Protein AF-A0A382JTK0-F1 (afdb_monomer_lite)

Organism: NCBI:txid408172

Sequence (112 aa):
SADQHVMSNVARVLKKRNLFFVDSRTTAETVAESTMEVYKVPTTRRNIFLDNEDDEGYIHAQLIKLVEKSEEWGAAV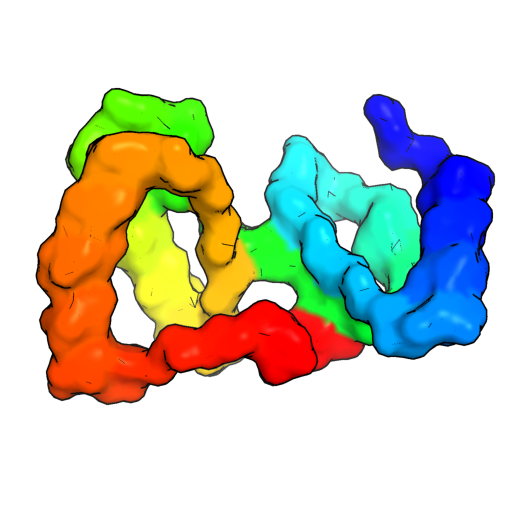GIGHVKPKTLKILKKHIPELQKKGYKFEFVSKMLH

Structure (mmCIF, N/CA/C/O backbone):
data_AF-A0A382JTK0-F1
#
_entry.id   AF-A0A382JTK0-F1
#
loop_
_atom_site.group_PDB
_atom_site.id
_atom_site.type_symbol
_atom_site.label_atom_id
_atom_site.label_alt_id
_atom_site.label_comp_id
_atom_site.label_asym_id
_atom_site.label_entity_id
_atom_site.label_seq_id
_atom_site.pdbx_PDB_ins_code
_atom_site.Cartn_x
_atom_site.Cartn_y
_atom_site.Cartn_z
_atom_site.occupancy
_atom_site.B_iso_or_equiv
_atom_site.auth_seq_id
_atom_site.auth_comp_id
_atom_site.auth_asym_id
_atom_site.auth_atom_id
_atom_site.pdbx_PDB_model_num
ATOM 1 N N . SER A 1 1 ? 19.654 3.081 -2.793 1.00 49.81 1 SER A N 1
ATOM 2 C CA . SER A 1 1 ? 19.848 3.698 -4.116 1.00 49.81 1 SER A CA 1
ATOM 3 C C . SER A 1 1 ? 18.823 3.180 -5.089 1.00 49.81 1 SER A C 1
ATOM 5 O O . SER A 1 1 ? 18.608 1.976 -5.133 1.00 49.81 1 SER A O 1
ATOM 7 N N . ALA A 1 2 ? 18.190 4.079 -5.834 1.00 63.41 2 ALA A N 1
ATOM 8 C CA . ALA A 1 2 ? 17.302 3.730 -6.931 1.00 63.41 2 ALA A CA 1
ATOM 9 C C . ALA A 1 2 ? 18.137 3.698 -8.223 1.00 63.41 2 ALA A C 1
ATOM 11 O O . ALA A 1 2 ? 18.407 4.738 -8.813 1.00 63.41 2 ALA A O 1
ATOM 12 N N . ASP A 1 3 ? 18.632 2.517 -8.593 1.00 81.25 3 ASP A N 1
ATOM 13 C CA . ASP A 1 3 ? 19.451 2.312 -9.792 1.00 81.25 3 ASP A CA 1
ATOM 14 C C . ASP A 1 3 ? 18.558 1.868 -10.961 1.00 81.25 3 ASP A C 1
ATOM 16 O O . ASP A 1 3 ? 17.900 0.825 -10.900 1.00 81.25 3 ASP A O 1
ATOM 20 N N . GLN A 1 4 ? 18.527 2.665 -12.030 1.00 83.38 4 GLN A N 1
ATOM 21 C CA . GLN A 1 4 ? 17.684 2.413 -13.201 1.00 83.38 4 GLN A CA 1
ATOM 22 C C . GLN A 1 4 ? 18.081 1.146 -13.964 1.00 83.38 4 GLN A C 1
ATOM 24 O O . GLN A 1 4 ? 17.213 0.454 -14.506 1.00 83.38 4 GLN A O 1
ATOM 29 N N . HIS A 1 5 ? 19.370 0.811 -14.004 1.00 86.56 5 HIS A N 1
ATOM 30 C CA . HIS A 1 5 ? 19.849 -0.398 -14.660 1.00 86.56 5 HIS A CA 1
ATOM 31 C C . HIS A 1 5 ? 19.376 -1.641 -13.902 1.00 86.56 5 HIS A C 1
ATOM 33 O O . HIS A 1 5 ? 18.825 -2.572 -14.498 1.00 86.56 5 HIS A O 1
ATOM 39 N N . VAL A 1 6 ? 19.503 -1.625 -12.573 1.00 89.50 6 VAL A N 1
ATOM 40 C CA . VAL A 1 6 ? 18.997 -2.705 -11.714 1.00 89.50 6 VAL A CA 1
ATOM 41 C C . VAL A 1 6 ? 17.478 -2.830 -11.845 1.00 89.50 6 VAL A C 1
ATOM 43 O O . VAL A 1 6 ? 16.974 -3.928 -12.094 1.00 89.50 6 VAL A O 1
ATOM 46 N N . MET A 1 7 ? 16.742 -1.718 -11.764 1.00 91.31 7 MET A N 1
ATOM 47 C CA . MET A 1 7 ? 15.282 -1.731 -11.894 1.00 91.31 7 MET A CA 1
ATOM 48 C C . MET A 1 7 ? 14.809 -2.209 -13.268 1.00 91.31 7 MET A C 1
ATOM 50 O O . MET A 1 7 ? 13.807 -2.918 -13.350 1.00 91.31 7 MET A O 1
ATOM 54 N N . SER A 1 8 ? 15.547 -1.911 -14.340 1.00 92.94 8 SER A N 1
ATOM 55 C CA . SER A 1 8 ? 15.236 -2.410 -15.686 1.00 92.94 8 SER A CA 1
ATOM 56 C C . SER A 1 8 ? 15.332 -3.935 -15.767 1.00 92.94 8 SER A C 1
ATOM 58 O O . SER A 1 8 ? 14.485 -4.588 -16.382 1.00 92.94 8 SER A O 1
ATOM 60 N N . ASN A 1 9 ? 16.336 -4.527 -15.113 1.00 94.06 9 ASN A N 1
ATOM 61 C CA . ASN A 1 9 ? 16.475 -5.981 -15.043 1.00 94.06 9 ASN A CA 1
ATOM 62 C C . ASN A 1 9 ? 15.320 -6.615 -14.254 1.00 94.06 9 ASN A C 1
ATOM 64 O O . ASN A 1 9 ? 14.752 -7.614 -14.702 1.00 94.06 9 ASN A O 1
ATOM 68 N N . VAL A 1 10 ? 14.915 -6.003 -13.137 1.00 94.25 10 VAL A N 1
ATOM 69 C CA . VAL A 1 10 ? 13.740 -6.438 -12.365 1.00 94.25 10 VAL A CA 1
ATOM 70 C C . VAL A 1 10 ? 12.474 -6.367 -13.223 1.00 94.25 10 VAL A C 1
ATOM 72 O O . VAL A 1 10 ? 11.761 -7.365 -13.336 1.00 94.25 10 VAL A O 1
ATOM 75 N N . ALA A 1 11 ? 12.227 -5.240 -13.896 1.00 94.94 11 ALA A N 1
ATOM 76 C CA . ALA A 1 11 ? 11.046 -5.044 -14.733 1.00 94.94 11 ALA A CA 1
ATOM 77 C C . ALA A 1 11 ? 10.949 -6.089 -15.856 1.00 94.94 11 ALA A C 1
ATOM 79 O O . ALA A 1 11 ? 9.887 -6.676 -16.069 1.00 94.94 11 ALA A O 1
ATOM 80 N N . ARG A 1 12 ? 12.067 -6.416 -16.522 1.00 95.50 12 ARG A N 1
ATOM 81 C CA . ARG A 1 12 ? 12.109 -7.481 -17.541 1.00 95.50 12 ARG A CA 1
ATOM 82 C C . ARG A 1 12 ? 11.708 -8.844 -16.981 1.00 95.50 12 ARG A C 1
ATOM 84 O O . ARG A 1 12 ? 10.948 -9.568 -17.627 1.00 95.50 12 ARG A O 1
ATOM 91 N N . VAL A 1 13 ? 12.200 -9.203 -15.794 1.00 97.06 13 VAL A N 1
ATOM 92 C CA . VAL A 1 13 ? 11.858 -10.479 -15.147 1.00 97.06 13 VAL A CA 1
ATOM 93 C C . VAL A 1 13 ? 10.383 -10.512 -14.754 1.00 97.06 13 VAL A C 1
ATOM 95 O O . VAL A 1 13 ? 9.713 -11.508 -15.034 1.00 97.06 13 VAL A O 1
ATOM 98 N N . LEU A 1 14 ? 9.863 -9.435 -14.159 1.00 96.88 14 LEU A N 1
ATOM 99 C CA . LEU A 1 14 ? 8.450 -9.333 -13.785 1.00 96.88 14 LEU A CA 1
ATOM 100 C C . LEU A 1 14 ? 7.545 -9.429 -15.013 1.00 96.88 14 LEU A C 1
ATOM 102 O O . LEU A 1 14 ? 6.607 -10.228 -15.015 1.00 96.88 14 LEU A O 1
ATOM 106 N N . LYS A 1 15 ? 7.882 -8.710 -16.093 1.00 95.88 15 LYS A N 1
ATOM 107 C CA . LYS A 1 15 ? 7.130 -8.755 -17.349 1.00 95.88 15 LYS A CA 1
ATOM 108 C C . LYS A 1 15 ? 7.100 -10.159 -17.940 1.00 95.88 15 LYS A C 1
ATOM 110 O O . LYS A 1 15 ? 6.030 -10.651 -18.277 1.00 95.88 15 LYS A O 1
ATOM 115 N N . LYS A 1 16 ? 8.257 -10.826 -18.023 1.00 97.12 16 LYS A N 1
ATOM 116 C CA . LYS A 1 16 ? 8.364 -12.197 -18.551 1.00 97.12 16 LYS A CA 1
ATOM 117 C C . LYS A 1 16 ? 7.532 -13.201 -17.745 1.00 97.12 16 LYS A C 1
ATOM 119 O O . LYS A 1 16 ? 7.103 -14.211 -18.293 1.00 97.12 16 LYS A O 1
ATOM 124 N N . ARG A 1 17 ? 7.330 -12.944 -16.451 1.00 97.56 17 ARG A N 1
ATOM 125 C CA . ARG A 1 17 ? 6.578 -13.811 -15.533 1.00 97.56 17 ARG A CA 1
ATOM 126 C C . ARG A 1 17 ? 5.112 -13.400 -15.352 1.00 97.56 17 ARG A C 1
ATOM 128 O O . ARG A 1 17 ? 4.433 -14.039 -14.558 1.00 97.56 17 ARG A O 1
ATOM 135 N N . ASN A 1 18 ? 4.627 -12.371 -16.055 1.00 94.69 18 ASN A N 1
ATOM 136 C CA . ASN A 1 18 ? 3.291 -11.790 -15.860 1.00 94.69 18 ASN A CA 1
ATOM 137 C C . ASN A 1 18 ? 3.000 -11.413 -14.393 1.00 94.69 18 ASN A C 1
ATOM 139 O O . ASN A 1 18 ? 1.923 -11.684 -13.867 1.00 94.69 18 ASN A O 1
ATOM 143 N N . LEU A 1 19 ? 3.977 -10.794 -13.729 1.00 96.81 19 LEU A N 1
ATOM 144 C CA . LEU A 1 19 ? 3.841 -10.277 -12.367 1.00 96.81 19 LEU A CA 1
ATOM 145 C C . LEU A 1 19 ? 3.638 -8.756 -12.377 1.00 96.81 19 LEU A C 1
ATOM 147 O O . LEU A 1 19 ? 3.881 -8.095 -13.387 1.00 96.81 19 LEU A O 1
ATOM 151 N N . PHE A 1 20 ? 3.213 -8.216 -11.236 1.00 95.44 20 PHE A N 1
ATOM 152 C CA . PHE A 1 20 ? 3.055 -6.782 -11.000 1.00 95.44 20 PHE A CA 1
ATOM 153 C C . PHE A 1 20 ? 4.052 -6.280 -9.951 1.00 95.44 20 PHE A C 1
ATOM 155 O O . PHE A 1 20 ? 4.688 -7.073 -9.250 1.00 95.44 20 PHE A O 1
ATOM 162 N N . PHE A 1 21 ? 4.175 -4.961 -9.838 1.00 94.38 21 PHE A N 1
ATOM 163 C CA . PHE A 1 21 ? 5.037 -4.302 -8.862 1.00 94.38 21 PHE A CA 1
ATOM 164 C C . PHE A 1 21 ? 4.224 -3.410 -7.914 1.00 94.38 21 PHE A C 1
ATOM 166 O O . PHE A 1 21 ? 3.248 -2.784 -8.317 1.00 94.38 21 PHE A O 1
ATOM 173 N N . VAL A 1 22 ? 4.614 -3.366 -6.639 1.00 92.25 22 VAL A N 1
ATOM 174 C CA . VAL A 1 22 ? 4.043 -2.445 -5.647 1.00 92.25 22 VAL A CA 1
ATOM 175 C C . VAL A 1 22 ? 5.181 -1.618 -5.079 1.00 92.25 22 VAL A C 1
ATOM 177 O O . 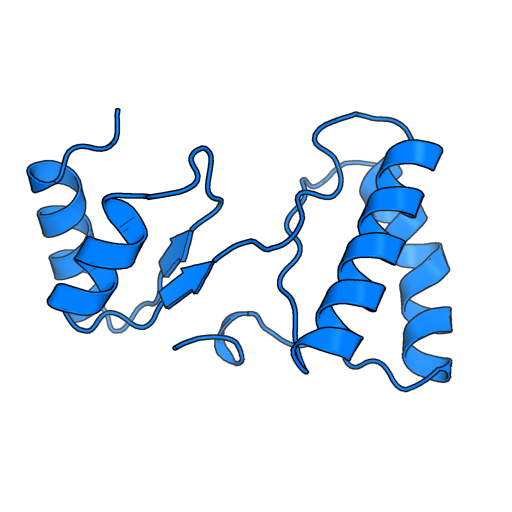VAL A 1 22 ? 6.046 -2.144 -4.379 1.00 92.25 22 VAL A O 1
ATOM 180 N N . ASP A 1 23 ? 5.178 -0.326 -5.374 1.00 88.00 23 ASP A N 1
ATOM 181 C CA . ASP A 1 23 ? 6.195 0.588 -4.884 1.00 88.00 23 ASP A CA 1
ATOM 182 C C . ASP A 1 23 ? 5.852 1.077 -3.471 1.00 88.00 23 ASP A C 1
ATOM 184 O O . ASP A 1 23 ? 4.855 1.772 -3.254 1.00 88.00 23 ASP A O 1
ATOM 188 N N . SER A 1 24 ? 6.687 0.733 -2.488 1.00 78.94 24 SER A N 1
ATOM 189 C CA . SER A 1 24 ? 6.531 1.192 -1.104 1.00 78.94 24 SER A CA 1
ATOM 190 C C . SER A 1 24 ? 6.883 2.672 -0.906 1.00 78.94 24 SER A C 1
ATOM 192 O O . SER A 1 24 ? 6.588 3.213 0.163 1.00 78.94 24 SER A O 1
ATOM 194 N N . ARG A 1 25 ? 7.454 3.331 -1.926 1.00 74.25 25 ARG A N 1
ATOM 195 C CA . ARG A 1 25 ? 7.873 4.738 -1.991 1.00 74.25 25 ARG A CA 1
ATOM 196 C C . ARG A 1 25 ? 8.575 5.224 -0.725 1.00 74.25 25 ARG A C 1
ATOM 198 O O . ARG A 1 25 ? 7.937 5.739 0.200 1.00 74.25 25 ARG A O 1
ATOM 205 N N . THR A 1 26 ? 9.903 5.131 -0.733 1.00 68.88 26 THR A N 1
ATOM 206 C CA . THR A 1 26 ? 10.780 5.817 0.230 1.00 68.88 26 THR A CA 1
ATOM 207 C C . THR A 1 26 ? 11.124 7.251 -0.196 1.00 68.88 26 THR A C 1
ATOM 209 O O . THR A 1 26 ? 11.523 8.048 0.647 1.00 68.88 26 THR A O 1
ATOM 212 N N . THR A 1 27 ? 10.922 7.604 -1.473 1.00 58.94 27 THR A N 1
ATOM 213 C CA . THR A 1 27 ? 11.071 8.957 -2.044 1.00 58.94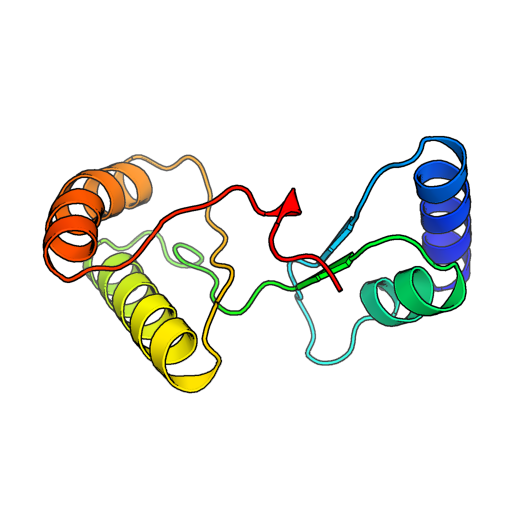 27 THR A CA 1
ATOM 214 C C . THR A 1 27 ? 9.870 9.305 -2.935 1.00 58.94 27 THR A C 1
ATOM 216 O O . THR A 1 27 ? 9.133 8.415 -3.360 1.00 58.94 27 THR A O 1
ATOM 219 N N . ALA A 1 28 ? 9.630 10.601 -3.178 1.00 57.19 28 ALA A N 1
ATOM 220 C CA . ALA A 1 28 ? 8.445 11.090 -3.898 1.00 57.19 28 ALA A CA 1
ATOM 221 C C . ALA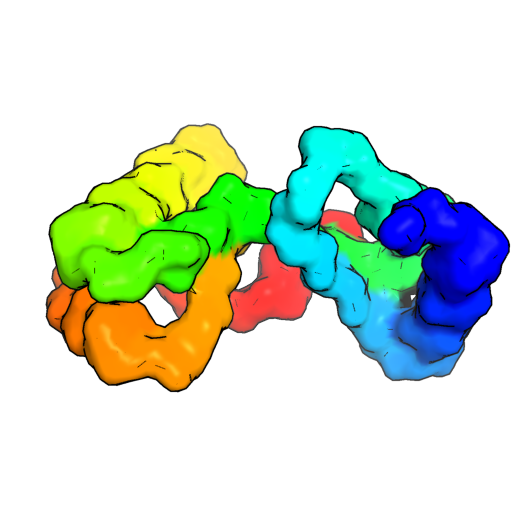 A 1 28 ? 8.423 10.685 -5.383 1.00 57.19 28 ALA A C 1
ATOM 223 O O . ALA A 1 28 ? 7.374 10.289 -5.889 1.00 57.19 28 ALA A O 1
ATOM 224 N N . GLU A 1 29 ? 9.584 10.729 -6.035 1.00 61.09 29 GLU A N 1
ATOM 225 C CA . GLU A 1 29 ? 9.818 10.149 -7.354 1.00 61.09 29 GLU A CA 1
ATOM 226 C C . GLU A 1 29 ? 10.686 8.908 -7.186 1.00 61.09 29 GLU A C 1
ATOM 228 O O . GLU A 1 29 ? 11.753 8.955 -6.561 1.00 61.09 29 GLU A O 1
ATOM 233 N N . THR A 1 30 ? 10.219 7.777 -7.706 1.00 70.38 30 THR A N 1
ATOM 234 C CA . THR A 1 30 ? 10.996 6.546 -7.706 1.00 70.38 30 T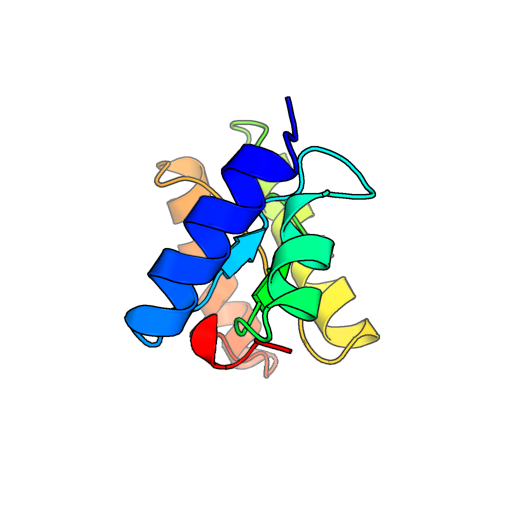HR A CA 1
ATOM 235 C C . THR A 1 30 ? 11.322 6.168 -9.143 1.00 70.38 30 THR A C 1
ATOM 237 O O . THR A 1 30 ? 10.477 6.100 -10.038 1.00 70.38 30 THR A O 1
ATOM 240 N N . VAL A 1 31 ? 12.594 5.849 -9.358 1.00 83.88 31 VAL A N 1
ATOM 241 C CA . VAL A 1 31 ? 13.050 5.184 -10.585 1.00 83.88 31 VAL A CA 1
ATOM 242 C C . VAL A 1 31 ? 12.295 3.863 -10.787 1.00 83.88 31 VAL A C 1
ATOM 244 O O . VAL A 1 31 ? 12.158 3.392 -11.908 1.00 83.88 31 VAL A O 1
ATOM 247 N N . ALA A 1 32 ? 11.782 3.262 -9.711 1.00 87.19 32 ALA A N 1
ATOM 248 C CA . ALA A 1 32 ? 11.036 2.017 -9.751 1.00 87.19 32 ALA A CA 1
ATOM 249 C C . ALA A 1 32 ? 9.708 2.135 -10.519 1.00 87.19 32 ALA A C 1
ATOM 251 O O . ALA A 1 32 ? 9.565 1.441 -11.522 1.00 87.19 32 ALA A O 1
ATOM 252 N N . GLU A 1 33 ? 8.774 3.000 -10.104 1.00 88.31 33 GLU A N 1
ATOM 253 C CA . GLU A 1 33 ? 7.453 3.124 -10.751 1.00 88.31 33 GLU A CA 1
ATOM 254 C C . GLU A 1 33 ? 7.593 3.531 -12.224 1.00 88.31 33 GLU A C 1
ATOM 256 O O . GLU A 1 33 ? 7.106 2.824 -13.103 1.00 88.31 33 GLU A O 1
ATOM 261 N N . SER A 1 34 ? 8.390 4.568 -12.497 1.00 89.62 34 SER A N 1
ATOM 262 C CA . SER A 1 34 ? 8.686 5.023 -13.865 1.00 89.62 34 SER A CA 1
ATOM 263 C C . SER A 1 34 ? 9.299 3.924 -14.743 1.00 89.62 34 SER A C 1
ATOM 265 O O . SER A 1 34 ? 8.933 3.768 -15.908 1.00 89.62 34 SER A O 1
ATOM 267 N N . THR A 1 35 ? 10.197 3.095 -14.198 1.00 92.75 35 THR A N 1
ATOM 268 C CA . THR A 1 35 ? 10.734 1.946 -14.944 1.00 92.75 35 THR A CA 1
ATOM 269 C C . THR A 1 35 ? 9.651 0.900 -15.216 1.00 92.75 35 THR A C 1
ATOM 271 O O . THR A 1 35 ? 9.595 0.360 -16.320 1.00 92.75 35 THR A O 1
ATOM 274 N N . MET A 1 36 ? 8.774 0.601 -14.254 1.00 94.56 36 MET A N 1
ATOM 275 C CA . MET A 1 36 ? 7.694 -0.372 -14.465 1.00 94.56 36 MET A CA 1
ATOM 276 C C . MET A 1 36 ? 6.731 0.082 -15.565 1.00 94.56 36 MET A C 1
ATOM 278 O O . MET A 1 36 ? 6.402 -0.721 -16.443 1.00 94.56 36 MET A O 1
ATOM 282 N N . GLU A 1 37 ? 6.375 1.366 -15.589 1.00 92.06 37 GLU A N 1
ATOM 283 C CA . GLU A 1 37 ? 5.541 1.969 -16.633 1.00 92.06 37 GLU A CA 1
ATOM 284 C C . GLU A 1 37 ? 6.180 1.836 -18.024 1.00 92.06 37 GLU A C 1
ATOM 286 O O . GLU A 1 37 ? 5.548 1.326 -18.954 1.00 92.06 37 GLU A O 1
ATOM 291 N N . VAL A 1 38 ? 7.466 2.190 -18.164 1.00 93.88 38 VAL A N 1
ATOM 292 C CA . VAL A 1 38 ? 8.212 2.077 -19.435 1.00 93.88 38 VAL A CA 1
ATOM 293 C C . VAL A 1 38 ? 8.208 0.642 -19.969 1.00 93.88 38 VAL A C 1
ATOM 295 O O . VAL A 1 38 ? 8.023 0.411 -21.166 1.00 93.88 38 VAL A O 1
ATOM 298 N N . TYR A 1 39 ? 8.379 -0.342 -19.086 1.00 94.94 39 TYR A N 1
ATOM 299 C CA . TYR A 1 39 ? 8.392 -1.761 -19.449 1.00 94.94 39 TYR A CA 1
ATOM 300 C C . TYR A 1 39 ? 6.992 -2.397 -19.493 1.00 94.94 39 TYR A C 1
ATOM 302 O O . TYR A 1 39 ? 6.870 -3.604 -19.745 1.00 94.94 39 TYR A O 1
ATOM 310 N N . LYS A 1 40 ? 5.930 -1.603 -19.295 1.00 95.38 40 LYS A N 1
ATOM 311 C CA . LYS A 1 40 ? 4.527 -2.043 -19.268 1.00 95.38 40 LYS A CA 1
ATOM 312 C C . LYS A 1 40 ? 4.294 -3.181 -18.271 1.00 95.38 40 LYS A C 1
ATOM 314 O O . LYS A 1 40 ? 3.600 -4.160 -18.581 1.00 95.38 40 LYS A O 1
ATOM 319 N N . VAL A 1 41 ? 4.944 -3.103 -17.115 1.00 96.62 41 VAL A N 1
ATOM 320 C CA . VAL A 1 41 ? 4.689 -3.970 -15.964 1.00 96.62 41 VAL A CA 1
ATOM 321 C C . VAL A 1 41 ? 3.564 -3.320 -15.162 1.00 96.62 41 VAL A C 1
ATOM 323 O O . VAL A 1 41 ? 3.741 -2.175 -14.755 1.00 96.62 41 VAL A O 1
ATOM 326 N N . PRO A 1 42 ? 2.434 -4.014 -14.925 1.00 96.00 42 PRO A N 1
ATOM 327 C CA . PRO A 1 42 ? 1.368 -3.481 -14.085 1.00 96.00 42 PRO A CA 1
ATOM 328 C C . PRO A 1 42 ? 1.927 -3.060 -12.729 1.00 96.00 42 PRO A C 1
ATOM 330 O O . PRO A 1 42 ? 2.659 -3.833 -12.097 1.00 96.00 42 PRO A O 1
ATOM 333 N N . THR A 1 43 ? 1.615 -1.848 -12.289 1.00 94.50 43 THR A N 1
ATOM 334 C CA . THR A 1 43 ? 2.231 -1.298 -11.083 1.00 94.50 43 THR A CA 1
ATOM 335 C C . THR A 1 43 ? 1.227 -0.541 -10.235 1.00 94.50 43 THR A C 1
ATOM 337 O O . THR A 1 43 ? 0.162 -0.133 -10.683 1.00 94.50 43 THR A O 1
ATOM 340 N N . THR A 1 44 ? 1.541 -0.388 -8.958 1.00 93.06 44 THR A N 1
ATOM 341 C CA . THR A 1 44 ? 0.855 0.555 -8.085 1.00 93.06 44 THR A CA 1
ATOM 342 C C . THR A 1 44 ? 1.815 1.073 -7.031 1.00 93.06 44 THR A C 1
ATOM 344 O O . THR A 1 44 ? 2.930 0.570 -6.876 1.00 93.06 44 THR A O 1
ATOM 347 N N . ARG A 1 45 ? 1.378 2.079 -6.284 1.00 91.94 45 ARG A N 1
ATOM 348 C CA . ARG A 1 45 ? 2.188 2.744 -5.269 1.00 91.94 45 ARG A CA 1
ATOM 349 C C . ARG A 1 45 ? 1.461 2.815 -3.943 1.00 91.94 45 ARG A C 1
ATOM 351 O O . ARG A 1 45 ? 0.246 2.985 -3.882 1.00 91.94 45 ARG A O 1
ATOM 358 N N . ARG A 1 46 ? 2.235 2.778 -2.865 1.00 93.12 46 ARG A N 1
ATOM 359 C CA . ARG A 1 46 ? 1.759 3.103 -1.524 1.00 93.12 46 ARG A CA 1
ATOM 360 C C . ARG A 1 46 ? 1.295 4.560 -1.469 1.00 93.12 46 ARG A C 1
ATOM 362 O O . ARG A 1 46 ? 2.037 5.475 -1.827 1.00 93.12 46 ARG A O 1
ATOM 369 N N . ASN A 1 47 ? 0.124 4.785 -0.880 1.00 93.75 47 ASN A N 1
ATOM 370 C CA . ASN A 1 47 ? -0.348 6.112 -0.492 1.00 93.75 47 ASN A CA 1
ATOM 371 C C . ASN A 1 47 ? -0.051 6.411 0.985 1.00 93.75 47 ASN A C 1
ATOM 373 O O . ASN A 1 47 ? 0.437 7.496 1.297 1.00 93.75 47 ASN A O 1
ATOM 377 N N . ILE A 1 48 ? -0.255 5.441 1.887 1.00 95.56 48 ILE A N 1
ATOM 378 C CA . ILE A 1 48 ? -0.025 5.584 3.337 1.00 95.56 48 ILE A CA 1
ATOM 379 C C . ILE A 1 48 ? 0.836 4.437 3.881 1.00 95.56 48 ILE A C 1
ATOM 381 O O . ILE A 1 48 ? 0.656 3.283 3.504 1.00 95.56 48 ILE A O 1
ATOM 385 N N . PHE A 1 49 ? 1.801 4.762 4.745 1.00 95.31 49 PHE A N 1
ATOM 386 C CA . PHE A 1 49 ? 2.514 3.779 5.566 1.00 95.31 49 PHE A CA 1
ATOM 387 C C . PHE A 1 49 ? 1.839 3.756 6.938 1.00 95.31 49 PHE A C 1
ATOM 389 O O . PHE A 1 49 ? 1.736 4.799 7.577 1.00 95.31 49 PHE A O 1
ATOM 396 N N . LEU A 1 50 ? 1.317 2.605 7.351 1.00 96.81 50 LEU A N 1
ATOM 397 C CA . LEU A 1 50 ? 0.475 2.491 8.539 1.00 96.81 50 LEU A CA 1
ATOM 398 C C . LEU A 1 50 ? 1.276 2.484 9.843 1.00 96.81 50 LEU A C 1
ATOM 400 O O . LEU A 1 50 ? 0.812 3.040 10.827 1.00 96.81 50 LEU A O 1
ATOM 404 N N . ASP A 1 51 ? 2.451 1.853 9.866 1.00 96.12 51 ASP A N 1
ATOM 405 C CA . ASP A 1 51 ? 3.136 1.482 11.111 1.00 96.12 51 ASP A CA 1
ATOM 406 C C . ASP A 1 51 ? 4.655 1.707 11.083 1.00 96.12 51 ASP A C 1
ATOM 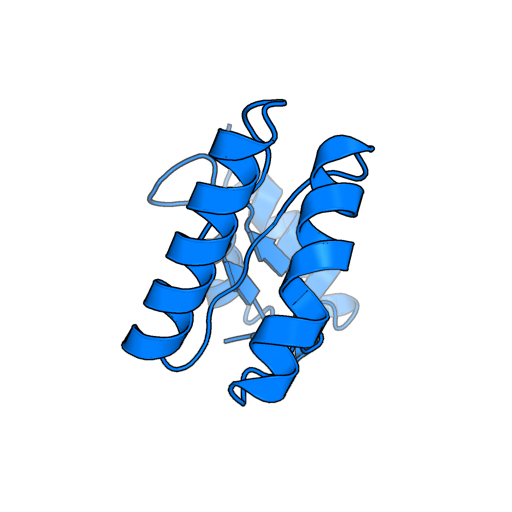408 O O . ASP A 1 51 ? 5.439 0.925 11.643 1.00 96.12 51 ASP A O 1
ATOM 412 N N . ASN A 1 52 ? 5.081 2.789 10.425 1.00 93.44 52 ASN A N 1
ATOM 413 C CA . ASN A 1 52 ? 6.456 3.279 10.528 1.00 93.44 52 ASN A CA 1
ATOM 414 C C . ASN A 1 52 ? 6.799 3.731 11.959 1.00 93.44 52 ASN A C 1
ATOM 416 O O . ASN A 1 52 ? 7.972 3.718 12.317 1.00 93.44 52 ASN A O 1
ATOM 420 N N . GLU A 1 53 ? 5.795 4.034 12.784 1.00 95.31 53 GLU A N 1
ATOM 421 C CA . GLU A 1 53 ? 5.920 4.151 14.237 1.00 95.31 53 GLU A CA 1
ATOM 422 C C . GLU A 1 53 ? 5.137 3.014 14.909 1.00 95.31 53 GLU A C 1
ATOM 424 O O . GLU A 1 53 ? 4.013 2.699 14.514 1.00 95.31 53 GLU A O 1
ATOM 429 N N . ASP A 1 54 ? 5.732 2.365 15.914 1.00 95.12 54 ASP A N 1
ATOM 430 C CA . ASP A 1 54 ? 5.092 1.269 16.656 1.00 95.12 54 ASP A CA 1
ATOM 431 C C . ASP A 1 54 ? 4.196 1.807 17.788 1.00 95.12 54 ASP A C 1
ATOM 433 O O . ASP A 1 54 ? 4.379 1.487 18.964 1.00 95.12 54 ASP A O 1
ATOM 437 N N . ASP A 1 55 ? 3.225 2.647 17.433 1.00 98.00 55 ASP A N 1
ATOM 438 C CA . ASP A 1 55 ? 2.263 3.261 18.352 1.00 98.00 55 ASP A CA 1
ATOM 439 C C . ASP A 1 55 ? 0.819 3.064 17.864 1.00 98.00 55 ASP A C 1
ATOM 441 O O . ASP A 1 55 ? 0.505 3.250 16.691 1.00 98.00 55 ASP A O 1
ATOM 445 N N . GLU A 1 56 ? -0.085 2.674 18.766 1.00 97.94 56 GLU A N 1
ATOM 446 C CA . GLU A 1 56 ? -1.479 2.378 18.406 1.00 97.94 56 GLU A CA 1
ATOM 447 C C . GLU A 1 56 ? -2.244 3.624 17.936 1.00 97.94 56 GLU A C 1
ATOM 449 O O . GLU A 1 56 ? -3.050 3.531 17.006 1.00 97.94 56 GLU A O 1
ATOM 454 N N . GLY A 1 57 ? -1.985 4.782 18.552 1.00 98.06 57 GLY A N 1
ATOM 455 C CA . GLY A 1 57 ? -2.601 6.052 18.173 1.00 98.06 57 GLY A CA 1
ATOM 456 C C . GLY A 1 57 ? -2.128 6.513 16.799 1.00 98.06 57 GLY A C 1
ATOM 457 O O . GLY A 1 57 ? -2.949 6.884 15.957 1.00 98.06 57 GLY A O 1
ATOM 458 N N . TYR A 1 58 ? -0.826 6.398 16.543 1.00 98.19 58 TYR A N 1
ATOM 459 C CA . TYR A 1 58 ? -0.225 6.671 15.244 1.00 98.19 58 TYR A CA 1
ATOM 460 C C . TYR A 1 58 ? -0.816 5.783 14.145 1.00 98.19 58 TYR A C 1
ATOM 462 O O . TYR A 1 58 ? -1.305 6.289 13.133 1.00 98.19 58 TYR A O 1
ATOM 470 N N . ILE A 1 59 ? -0.833 4.463 14.355 1.00 98.56 59 ILE A N 1
ATOM 471 C CA . ILE A 1 59 ? -1.348 3.504 13.367 1.00 98.56 59 ILE A CA 1
ATOM 472 C C . ILE A 1 59 ? -2.824 3.776 13.070 1.00 98.56 59 ILE A C 1
ATOM 474 O O . ILE A 1 59 ? -3.245 3.741 11.911 1.00 98.56 59 ILE A O 1
ATOM 478 N N . HIS A 1 60 ? -3.616 4.083 14.100 1.00 98.38 60 HIS A N 1
ATOM 479 C CA . HIS A 1 60 ? -5.013 4.461 13.920 1.00 98.38 60 HIS A CA 1
ATOM 480 C C . HIS A 1 60 ? -5.148 5.743 13.089 1.00 98.38 60 HIS A C 1
ATOM 482 O O . HIS A 1 60 ? -5.898 5.750 12.114 1.00 98.38 60 HIS A O 1
ATOM 488 N N . ALA A 1 61 ? -4.380 6.792 13.393 1.00 98.38 61 ALA A N 1
ATOM 489 C CA . ALA A 1 61 ? -4.397 8.030 12.616 1.00 98.38 61 ALA A CA 1
ATOM 490 C C . ALA A 1 61 ? -4.005 7.800 11.145 1.00 98.38 61 ALA A C 1
ATOM 492 O O . ALA A 1 61 ? -4.622 8.366 10.244 1.00 98.38 61 ALA A O 1
ATOM 493 N N . GLN A 1 62 ? -3.024 6.935 10.874 1.00 98.38 62 GLN A N 1
ATOM 494 C CA . GLN A 1 62 ? -2.647 6.576 9.505 1.00 98.38 62 GLN A CA 1
ATOM 495 C C . GLN A 1 62 ? -3.747 5.779 8.789 1.00 98.38 62 GLN A C 1
ATOM 497 O O . GLN A 1 62 ? -3.981 6.008 7.603 1.00 98.38 62 GLN A O 1
ATOM 502 N N . LEU A 1 63 ? -4.461 4.889 9.484 1.00 98.25 63 LEU A N 1
ATOM 503 C CA . LEU A 1 63 ? -5.621 4.203 8.910 1.00 98.25 63 LEU A CA 1
ATOM 504 C C . LEU A 1 63 ? -6.721 5.197 8.512 1.00 98.25 63 LEU A C 1
ATOM 506 O O . LEU A 1 63 ? -7.273 5.073 7.423 1.00 98.25 63 LEU A O 1
ATOM 510 N N . ILE A 1 64 ? -7.005 6.201 9.345 1.00 98.12 64 ILE A N 1
ATOM 511 C CA . ILE A 1 64 ? -7.986 7.244 9.010 1.00 98.12 64 ILE A CA 1
ATOM 512 C C . ILE A 1 64 ? -7.529 8.063 7.797 1.00 98.12 64 ILE A C 1
ATOM 514 O O . ILE A 1 64 ? -8.300 8.226 6.858 1.00 98.12 64 ILE A O 1
ATOM 518 N N . LYS A 1 65 ? -6.254 8.459 7.722 1.00 98.12 65 LYS A N 1
ATOM 519 C CA . LYS A 1 65 ? -5.713 9.134 6.526 1.00 98.12 65 LYS A CA 1
ATOM 520 C C . LYS A 1 65 ? -5.815 8.284 5.259 1.00 98.12 65 LYS A C 1
ATOM 522 O O . LYS A 1 65 ? -5.985 8.815 4.164 1.00 98.12 65 LYS A O 1
ATOM 527 N N . LEU A 1 66 ? -5.660 6.963 5.373 1.00 98.00 66 LEU A N 1
ATOM 528 C CA . LEU A 1 66 ? -5.838 6.052 4.241 1.00 98.00 66 LEU A CA 1
ATOM 529 C C . LEU A 1 66 ? -7.290 6.060 3.756 1.00 98.00 66 LEU A C 1
ATOM 531 O O . LEU A 1 66 ? -7.527 6.082 2.550 1.00 98.00 66 LEU A O 1
ATOM 535 N N . VAL A 1 67 ? -8.234 6.062 4.696 1.00 97.94 67 VAL A N 1
ATOM 536 C CA . VAL A 1 67 ? -9.666 6.162 4.418 1.00 97.94 67 VAL A CA 1
ATOM 537 C C . VAL A 1 67 ? -9.986 7.480 3.713 1.00 97.94 67 VAL A C 1
ATOM 539 O O . VAL A 1 67 ? -10.523 7.438 2.611 1.00 97.94 67 VAL A O 1
ATOM 542 N N . GLU A 1 68 ? -9.561 8.617 4.264 1.00 97.94 68 GLU A N 1
ATOM 543 C CA . GLU A 1 68 ? -9.761 9.944 3.658 1.00 97.94 68 GLU A CA 1
ATOM 544 C C . GLU A 1 68 ? -9.215 10.003 2.220 1.00 97.94 68 GLU A C 1
ATOM 546 O O . GLU A 1 68 ? -9.887 10.462 1.299 1.00 97.94 68 GLU A O 1
ATOM 551 N N . LYS A 1 69 ? -8.020 9.444 1.982 1.00 97.38 69 LYS A N 1
ATOM 552 C CA . LYS A 1 69 ? -7.455 9.347 0.626 1.00 97.38 69 LYS A CA 1
ATOM 553 C C . LYS A 1 69 ? -8.278 8.471 -0.311 1.00 97.38 69 LYS A C 1
ATOM 555 O O . LYS A 1 69 ? -8.371 8.777 -1.496 1.00 97.38 69 LYS A O 1
ATOM 560 N N . SER A 1 70 ? -8.843 7.374 0.192 1.00 96.88 70 SER A N 1
ATOM 561 C CA . SER A 1 70 ? -9.709 6.518 -0.620 1.00 96.88 70 SER A CA 1
ATOM 562 C C . SER A 1 70 ? -11.015 7.214 -1.007 1.00 96.88 70 SER A C 1
ATOM 564 O O . SER A 1 70 ? -11.541 6.935 -2.077 1.00 96.88 70 SER A O 1
ATOM 566 N N . GLU A 1 71 ? -11.507 8.147 -0.190 1.00 96.62 71 GLU A N 1
ATOM 567 C CA . GLU A 1 71 ? -12.678 8.964 -0.524 1.00 96.62 71 GLU A CA 1
ATOM 568 C C . GLU A 1 71 ? -12.350 10.005 -1.593 1.00 96.62 71 GLU A C 1
ATOM 570 O O . GLU A 1 71 ? -13.115 10.177 -2.538 1.00 96.62 71 GLU A O 1
ATOM 575 N N . GLU A 1 72 ? -11.194 10.662 -1.473 1.00 96.50 72 GLU A N 1
ATOM 576 C CA . GLU A 1 72 ? -10.745 11.687 -2.419 1.00 96.50 72 GLU A CA 1
ATOM 577 C C . GLU A 1 72 ? -10.438 11.100 -3.806 1.00 96.50 72 GLU A C 1
ATOM 579 O O . GLU A 1 72 ? -10.790 11.683 -4.831 1.00 96.50 72 GLU A O 1
ATOM 584 N N . TRP A 1 73 ? -9.765 9.946 -3.854 1.00 94.81 73 TRP A N 1
ATOM 585 C CA . TRP A 1 73 ? -9.231 9.368 -5.095 1.00 94.81 73 TRP A CA 1
ATOM 586 C C . TRP A 1 73 ? -10.018 8.151 -5.596 1.00 94.81 73 TRP A C 1
ATOM 588 O O . TRP A 1 73 ? -9.646 7.537 -6.595 1.00 94.81 73 TRP A O 1
ATOM 598 N N . GLY A 1 74 ? -11.077 7.756 -4.888 1.00 95.00 74 GLY A N 1
ATOM 599 C CA . GLY A 1 74 ? -11.863 6.544 -5.142 1.00 95.00 74 GLY A CA 1
ATOM 600 C C . GLY A 1 74 ? -11.215 5.247 -4.636 1.00 95.00 74 GLY A C 1
ATOM 601 O O . GLY A 1 74 ? -11.921 4.280 -4.351 1.00 95.00 74 GLY A O 1
ATOM 602 N N . ALA A 1 75 ? -9.887 5.210 -4.491 1.00 95.12 75 ALA A N 1
ATOM 603 C CA . ALA A 1 75 ? -9.151 4.109 -3.879 1.00 95.12 75 ALA A CA 1
ATOM 604 C C . ALA A 1 75 ? -7.810 4.582 -3.299 1.00 95.12 75 ALA A C 1
ATOM 606 O O . ALA A 1 75 ? -7.224 5.561 -3.760 1.00 95.12 75 ALA A O 1
ATOM 607 N N . ALA A 1 76 ? -7.297 3.855 -2.304 1.00 96.00 76 ALA A N 1
ATOM 608 C CA . ALA A 1 76 ? -5.960 4.078 -1.770 1.00 96.00 76 ALA A CA 1
ATOM 609 C C . ALA A 1 76 ? -5.320 2.773 -1.266 1.00 96.00 76 ALA A C 1
ATOM 611 O O . ALA A 1 76 ? -5.993 1.882 -0.748 1.00 96.00 76 ALA A O 1
ATOM 612 N N . VAL A 1 77 ? -3.996 2.679 -1.389 1.00 96.25 77 VAL A N 1
ATOM 613 C CA . VAL A 1 77 ? -3.163 1.558 -0.948 1.00 96.25 77 VAL A CA 1
ATOM 614 C C . VAL A 1 77 ? -2.390 1.955 0.309 1.00 96.25 77 VAL A C 1
ATOM 616 O O . VAL A 1 77 ? -1.520 2.834 0.292 1.00 96.25 77 VAL A O 1
ATOM 619 N N . GLY A 1 78 ? -2.692 1.277 1.414 1.00 95.56 78 GLY A N 1
ATOM 620 C CA . GLY A 1 78 ? -1.904 1.321 2.641 1.00 95.56 78 GLY A CA 1
ATOM 621 C C . GLY A 1 78 ? -0.964 0.125 2.726 1.00 95.56 78 GLY A C 1
ATOM 622 O O . GLY A 1 78 ? -1.361 -0.986 2.379 1.00 95.56 78 GLY A O 1
ATOM 623 N N . ILE A 1 79 ? 0.258 0.329 3.217 1.00 95.44 79 ILE A N 1
ATOM 624 C CA . ILE A 1 79 ? 1.155 -0.778 3.587 1.00 95.44 79 ILE A CA 1
ATOM 625 C C . ILE A 1 79 ? 1.512 -0.696 5.067 1.00 95.44 79 ILE A C 1
ATOM 627 O O . ILE A 1 79 ? 1.562 0.388 5.647 1.00 95.44 79 ILE A O 1
ATOM 631 N N . GLY A 1 80 ? 1.801 -1.844 5.658 1.00 94.81 80 GLY A N 1
ATOM 632 C CA . GLY A 1 80 ? 2.309 -1.962 7.015 1.00 94.81 80 GLY A CA 1
ATOM 633 C C . GLY A 1 80 ? 3.021 -3.295 7.196 1.00 94.81 80 GLY A C 1
ATOM 634 O O . GLY A 1 80 ? 3.114 -4.097 6.264 1.00 94.81 80 GLY A O 1
ATOM 635 N N . HIS A 1 81 ? 3.509 -3.537 8.399 1.00 95.56 81 HIS A N 1
ATOM 636 C CA . HIS A 1 81 ? 4.197 -4.756 8.781 1.00 95.56 81 HIS A CA 1
ATOM 637 C C . HIS A 1 81 ? 3.282 -5.676 9.594 1.00 95.56 81 HIS A C 1
ATOM 639 O O . HIS A 1 81 ? 2.256 -5.279 10.152 1.00 95.56 81 HIS A O 1
ATOM 645 N N . VAL A 1 82 ? 3.688 -6.939 9.711 1.00 94.56 82 VAL A N 1
ATOM 646 C CA . VAL A 1 82 ? 3.008 -7.931 10.552 1.00 94.56 82 VAL A CA 1
ATOM 647 C C . VAL A 1 82 ? 3.399 -7.704 12.018 1.00 94.56 82 VAL A C 1
ATOM 649 O O . VAL A 1 82 ? 4.206 -8.440 12.582 1.00 94.56 82 VAL A O 1
ATOM 652 N N . LYS A 1 83 ? 2.856 -6.646 12.632 1.00 95.88 83 LYS A N 1
ATOM 653 C CA . LYS A 1 83 ? 3.080 -6.286 14.043 1.00 95.88 83 LYS A CA 1
ATOM 654 C C . LYS A 1 83 ? 1.807 -6.481 14.878 1.00 95.88 83 LYS A C 1
ATOM 656 O O . LYS A 1 83 ? 0.706 -6.256 14.366 1.00 95.88 83 LYS A O 1
ATOM 661 N N . PRO A 1 84 ? 1.918 -6.824 16.178 1.00 97.81 84 PRO A N 1
ATOM 662 C CA . PRO A 1 84 ? 0.754 -6.989 17.051 1.00 97.81 84 PRO A CA 1
ATOM 663 C C . PRO A 1 84 ? -0.137 -5.742 17.136 1.00 97.81 84 PRO A C 1
ATOM 665 O O . PRO A 1 84 ? -1.359 -5.860 17.039 1.00 97.81 84 PRO A O 1
ATOM 668 N N . LYS A 1 85 ? 0.461 -4.547 17.257 1.00 98.12 85 LYS A N 1
ATOM 669 C CA . LYS A 1 85 ? -0.275 -3.272 17.328 1.00 98.12 85 LYS A CA 1
ATOM 670 C C . LYS A 1 85 ? -0.999 -2.966 16.015 1.00 98.12 85 LYS A C 1
ATOM 672 O O . LYS A 1 85 ? -2.191 -2.666 16.037 1.00 98.12 85 LYS A O 1
ATOM 677 N N . THR A 1 86 ? -0.331 -3.159 14.875 1.00 97.94 86 THR A N 1
ATOM 678 C CA . THR A 1 86 ? -0.937 -3.016 13.541 1.00 97.94 86 THR A CA 1
ATOM 679 C C . THR A 1 86 ? -2.136 -3.940 13.378 1.00 97.94 86 THR A C 1
ATOM 681 O O . THR A 1 86 ? -3.227 -3.496 13.020 1.00 97.94 86 THR A O 1
ATOM 684 N N . LEU A 1 87 ? -1.977 -5.219 13.729 1.00 97.75 87 LEU A N 1
ATOM 685 C CA . LEU A 1 87 ? -3.062 -6.194 13.662 1.00 97.75 87 LEU A CA 1
ATOM 686 C C . LEU A 1 87 ? -4.240 -5.814 14.568 1.00 97.75 87 LEU A C 1
ATOM 688 O O . LEU A 1 87 ? -5.389 -5.966 14.159 1.00 97.75 87 LEU A O 1
ATOM 692 N N . LYS A 1 88 ? -3.971 -5.326 15.784 1.00 97.94 88 LYS A N 1
ATOM 693 C CA . LYS A 1 88 ? -5.001 -4.908 16.744 1.00 97.94 88 LYS A CA 1
ATOM 694 C C . LYS A 1 88 ? -5.850 -3.762 16.194 1.00 97.94 88 LYS A C 1
ATOM 696 O O . LYS A 1 88 ? -7.076 -3.862 16.218 1.00 97.94 88 LYS A O 1
ATOM 701 N N . ILE A 1 89 ? -5.213 -2.716 15.663 1.00 98.19 89 ILE A N 1
ATOM 702 C CA . ILE A 1 89 ? -5.912 -1.568 15.068 1.00 98.19 89 ILE A CA 1
ATOM 703 C C . ILE A 1 89 ? -6.732 -2.003 13.850 1.00 98.19 89 ILE A C 1
ATOM 705 O O . ILE A 1 89 ? -7.926 -1.712 13.780 1.00 98.19 89 ILE A O 1
ATOM 709 N N . LEU A 1 90 ? -6.141 -2.770 12.930 1.00 97.69 90 LEU A N 1
ATOM 710 C CA . LEU A 1 90 ? -6.849 -3.237 11.736 1.00 97.69 90 LEU A CA 1
ATOM 711 C C . LEU A 1 90 ? -8.045 -4.135 12.084 1.00 97.69 90 LEU A C 1
ATOM 713 O O . LEU A 1 90 ? -9.138 -3.919 11.566 1.00 97.69 90 LEU A O 1
ATOM 717 N N . LYS A 1 91 ? -7.887 -5.096 13.006 1.00 97.88 91 LYS A N 1
ATOM 718 C CA . LYS A 1 91 ? -8.989 -5.972 13.450 1.00 97.88 91 LYS A CA 1
ATOM 719 C C . LYS A 1 91 ? -10.151 -5.196 14.063 1.00 97.88 91 LYS A C 1
ATOM 721 O O . LYS A 1 91 ? -11.297 -5.595 13.879 1.00 97.88 91 LYS A O 1
ATOM 726 N N . LYS A 1 92 ? -9.859 -4.119 14.795 1.00 97.75 92 LYS A N 1
ATOM 727 C CA . LYS A 1 92 ? -10.880 -3.275 15.417 1.00 97.75 92 LYS A CA 1
ATOM 728 C C . LYS A 1 92 ? -11.662 -2.472 14.375 1.00 97.75 92 LYS A C 1
ATOM 730 O O . LYS A 1 92 ? -12.886 -2.480 14.404 1.00 97.75 92 LYS A O 1
ATOM 735 N N . HIS A 1 93 ? -10.965 -1.812 13.452 1.00 97.81 93 HIS A N 1
ATOM 736 C CA . HIS A 1 93 ? -11.575 -0.786 12.602 1.00 97.81 93 HIS A CA 1
ATOM 737 C C . HIS A 1 93 ? -12.033 -1.276 11.225 1.00 97.81 93 HIS A C 1
ATOM 739 O O . HIS A 1 93 ? -12.971 -0.706 10.672 1.00 97.81 93 HIS A O 1
ATOM 745 N N . ILE A 1 94 ? -11.448 -2.342 10.664 1.00 97.25 94 ILE A N 1
ATOM 746 C CA . ILE A 1 94 ? -11.884 -2.878 9.360 1.00 97.25 94 ILE A CA 1
ATOM 747 C C . ILE A 1 94 ? -13.390 -3.208 9.346 1.00 97.25 94 ILE A C 1
ATOM 749 O O . ILE A 1 94 ? -14.066 -2.756 8.420 1.00 97.25 94 ILE A O 1
ATOM 753 N N . PRO A 1 95 ? -13.966 -3.909 10.348 1.00 98.25 95 PRO A N 1
ATOM 754 C CA . PRO A 1 95 ? -15.402 -4.195 10.356 1.00 98.25 95 PRO A CA 1
ATOM 755 C C . PRO A 1 95 ? -16.276 -2.935 10.418 1.00 98.25 95 PRO A C 1
ATOM 757 O O . PRO A 1 95 ? -17.352 -2.891 9.824 1.00 98.25 95 PRO A O 1
ATOM 760 N N . GLU A 1 96 ? -15.826 -1.899 11.130 1.00 97.94 96 GLU A N 1
ATOM 761 C CA . GLU A 1 96 ? -16.525 -0.611 11.216 1.00 97.94 96 GLU A CA 1
ATOM 762 C C . GLU A 1 96 ? -16.521 0.105 9.861 1.00 97.94 96 GLU A C 1
ATOM 764 O O . GLU A 1 96 ? -17.552 0.610 9.421 1.00 97.94 96 GLU A O 1
ATOM 769 N N . LEU A 1 97 ? -15.380 0.098 9.168 1.00 97.94 97 LEU A N 1
ATOM 770 C CA . LEU A 1 97 ? -15.236 0.673 7.832 1.00 97.94 97 LEU A CA 1
ATOM 771 C C . LEU A 1 97 ? -16.075 -0.094 6.800 1.00 97.94 97 LEU A C 1
ATOM 773 O O . LEU A 1 97 ? -16.781 0.514 6.001 1.00 97.94 97 LEU A O 1
ATOM 777 N N . GLN A 1 98 ? -16.103 -1.423 6.862 1.00 98.00 98 GLN A N 1
ATOM 778 C CA . GLN A 1 98 ? -16.967 -2.218 5.986 1.00 98.00 98 GLN A CA 1
ATOM 779 C C . GLN A 1 98 ? -18.452 -1.871 6.167 1.00 98.00 98 GLN A C 1
ATOM 781 O O . GLN A 1 98 ? -19.167 -1.722 5.179 1.00 98.00 98 GLN A O 1
ATOM 786 N N . LYS A 1 99 ? -18.914 -1.655 7.409 1.00 98.12 99 LYS A N 1
ATOM 787 C CA . LYS A 1 99 ? -20.289 -1.188 7.684 1.00 98.12 99 LYS A CA 1
ATOM 788 C C . LYS A 1 99 ? -20.570 0.211 7.133 1.00 98.12 99 LYS A C 1
ATOM 790 O O . LYS A 1 99 ? -21.708 0.497 6.781 1.00 98.12 99 LYS A O 1
ATOM 795 N N . LYS A 1 100 ? -19.548 1.066 7.048 1.00 97.12 100 LYS A N 1
ATOM 796 C CA . LYS A 1 100 ? -19.625 2.395 6.418 1.00 97.12 100 LYS A CA 1
ATOM 797 C C . LYS A 1 100 ? -19.565 2.348 4.885 1.00 97.12 100 LYS A C 1
ATOM 799 O O . LYS A 1 100 ? -19.729 3.383 4.253 1.00 97.12 100 LYS A O 1
ATOM 804 N N . GLY A 1 101 ? -19.361 1.172 4.287 1.00 97.19 101 GLY A N 1
ATOM 805 C CA . GLY A 1 101 ? -19.381 0.971 2.837 1.00 97.19 101 GLY A CA 1
ATOM 806 C C . GLY A 1 101 ? -18.007 0.857 2.174 1.00 97.19 101 GLY A C 1
ATOM 807 O O . GLY A 1 101 ? -17.952 0.625 0.965 1.00 97.19 101 GLY A O 1
ATOM 808 N N . TYR A 1 102 ? -16.902 0.951 2.923 1.00 97.62 102 TYR A N 1
ATOM 809 C CA . TYR A 1 102 ? -15.570 0.739 2.347 1.00 97.62 102 TYR A CA 1
ATOM 810 C C . TYR A 1 102 ? -15.350 -0.733 1.996 1.00 97.62 102 TYR A C 1
ATOM 812 O O . TYR A 1 102 ? -15.728 -1.645 2.737 1.00 97.62 102 TYR A O 1
ATOM 820 N N . LYS A 1 103 ? -14.675 -0.968 0.870 1.00 96.62 103 LYS A N 1
ATOM 821 C CA . LYS A 1 103 ? -14.297 -2.305 0.412 1.00 96.62 103 LYS A CA 1
ATOM 822 C C . LYS A 1 103 ? -12.787 -2.466 0.489 1.00 96.62 103 LYS A C 1
ATOM 824 O O . LYS A 1 103 ? -12.041 -1.665 -0.061 1.00 96.62 103 LYS A O 1
ATOM 829 N N . PHE A 1 104 ? -12.355 -3.531 1.153 1.00 95.38 104 PHE A N 1
ATOM 830 C CA . PHE A 1 104 ? -10.961 -3.954 1.170 1.00 95.38 104 PHE A CA 1
ATOM 831 C C . PHE A 1 104 ? -10.771 -4.992 0.069 1.00 95.38 104 PHE A C 1
ATOM 833 O O . PHE A 1 104 ? -11.501 -5.980 0.017 1.00 95.38 104 PHE A O 1
ATOM 840 N N . GLU A 1 105 ? -9.814 -4.748 -0.816 1.00 95.44 105 GLU A N 1
ATOM 841 C CA . GLU A 1 105 ? -9.590 -5.537 -2.025 1.00 95.44 105 GLU A CA 1
ATOM 842 C C . GLU A 1 105 ? -8.117 -5.919 -2.157 1.00 95.44 105 GLU A C 1
ATOM 844 O O . GLU A 1 105 ? -7.235 -5.334 -1.523 1.00 95.44 105 GLU A O 1
ATOM 849 N N . PHE A 1 106 ? -7.842 -6.910 -3.003 1.00 95.06 106 PHE A N 1
ATOM 850 C CA . PHE A 1 106 ? -6.467 -7.258 -3.338 1.00 95.06 106 PHE A CA 1
ATOM 851 C C . PHE A 1 106 ? -5.797 -6.126 -4.115 1.00 95.06 106 PHE A C 1
ATOM 853 O O . PHE A 1 106 ? -6.377 -5.563 -5.042 1.00 95.06 106 PHE A O 1
ATOM 860 N N . VAL A 1 107 ? -4.529 -5.859 -3.797 1.00 93.81 107 VAL A N 1
ATOM 861 C CA . VAL A 1 107 ? -3.724 -4.831 -4.478 1.00 93.81 107 VAL A CA 1
ATOM 862 C C . VAL A 1 107 ? -3.623 -5.057 -5.993 1.00 93.81 107 VAL A C 1
ATOM 864 O O . VAL A 1 107 ? -3.486 -4.103 -6.747 1.00 93.81 107 VAL A O 1
ATOM 867 N N . SER A 1 108 ? -3.780 -6.298 -6.463 1.00 93.88 108 SER A N 1
ATOM 868 C CA . SER A 1 108 ? -3.827 -6.632 -7.891 1.00 93.88 108 SER A CA 1
ATOM 869 C C . SER A 1 108 ? -5.006 -6.000 -8.644 1.00 93.88 108 SER A C 1
ATOM 871 O O . SER A 1 108 ? -4.947 -5.894 -9.865 1.00 93.88 108 SER A O 1
ATOM 873 N N . LYS A 1 109 ? -6.060 -5.558 -7.945 1.00 93.50 109 LYS A N 1
ATOM 874 C CA . LYS A 1 109 ? -7.175 -4.785 -8.520 1.00 93.50 109 LYS A CA 1
ATOM 875 C C . LYS A 1 109 ? -6.936 -3.270 -8.511 1.00 93.50 109 LYS A C 1
ATOM 877 O O . LYS A 1 109 ? -7.770 -2.530 -9.015 1.00 93.50 109 LYS A O 1
ATOM 882 N N . MET A 1 110 ? -5.825 -2.823 -7.930 1.00 91.75 110 MET A N 1
ATOM 883 C CA . MET A 1 110 ? -5.465 -1.411 -7.740 1.00 91.75 110 MET A CA 1
ATOM 884 C C . MET A 1 110 ? -4.243 -1.018 -8.585 1.00 91.75 110 MET A C 1
ATOM 886 O O . MET A 1 110 ? -3.525 -0.072 -8.253 1.00 91.75 110 MET A O 1
ATOM 890 N N . LEU A 1 111 ? -3.966 -1.796 -9.634 1.00 92.12 111 LEU A N 1
ATOM 891 C CA . LEU A 1 111 ? -2.862 -1.584 -10.565 1.00 92.12 111 LEU A CA 1
ATOM 892 C C . LEU A 1 111 ? -3.265 -0.572 -11.641 1.00 92.12 111 LEU A C 1
ATOM 894 O O . LEU A 1 111 ? -4.433 -0.521 -12.031 1.00 92.12 111 LEU A O 1
ATOM 898 N N . HIS A 1 112 ? -2.289 0.186 -12.126 1.00 85.88 112 HIS A N 1
ATOM 899 C CA . HIS A 1 112 ? -2.382 1.020 -13.320 1.00 85.88 112 HIS A CA 1
ATOM 900 C C . HIS A 1 112 ? -1.335 0.603 -14.360 1.00 85.88 112 HIS A C 1
ATOM 902 O O . HIS A 1 112 ? -0.392 -0.154 -14.003 1.00 85.88 112 HIS A O 1
#

Foldseek 3Di:
DQDLVVLLVVLVVCVVVLHAEEAAPPDPDGSNVVSNVVSVHWYYYAPFEQPPDPDLVSNLVRVVVLVVVCVVPVHHDYDYDPDPSNCVNCVVCVVVVVVVPDDDDDCVVVTD

pLDDT: mean 92.63, std 9.22, range [49.81, 98.56]

Secondary structure (DSSP, 8-state):
---HHHHHHHHHHHHHTT--EEE--SSSS-HHHHHHHHTT--EEE-SEES-SS--HHHHHHHHHHHHHHHHHHS---EE--S-HHHHHHHHHHHHHHHHTT-----GGGS--

Radius of gyration: 15.64 Å; chains: 1; bounding box: 40×26×38 Å

InterPro domains:
  IPR006837 Divergent polysaccharide deacetylase [PF04748] (2-110)
  IPR006837 Divergent polysaccharide deacetylase [PTHR30105] (3-111)
  IPR006837 Divergent polysaccharide deacetylase [cd10936] (2-108)
  IPR011330 Glycoside hydrolase/deacetylase, beta/alpha-barrel [SSF88713] (2-111)